Protein AF-A0A2L2Z044-F1 (afdb_monomer_lite)

Radius of gyration: 28.31 Å; chains: 1; bounding box: 72×29×63 Å

Foldseek 3Di:
DLVVVCVVCPPNDDDDPLVPDPDDPVCSPDDDDQDDPHDGPVVQDDPCNVVVVVVVVVVVVVCVVVCVVPPPPPCPDVVNVVVVD

Sequence (85 aa):
LERDLEEELGYDYILDLKKNNVIEDDQKYDFIPELWEGYNVADYIDSDIIEILNMLEVEEGLRDSAGYYDDSDSDDDENTRNIRD

Secondary structure (DSSP, 8-state):
-HHHHHHHHGGG----SSTT--S-TTTTTPPPP-EETTEEGGGG--TTHHHHHHHHHHHHHHHHHTTTTS-------HHHHTT--

InterPro domains:
  IPR012973 NOG, C-terminal [PF08155] (1-49)

Organism: Parasteatoda tepidariorum (NCBI:txid114398)

Structure (mmCIF, N/CA/C/O backbone):
data_AF-A0A2L2Z044-F1
#
_entry.id   AF-A0A2L2Z044-F1
#
loop_
_atom_site.group_PDB
_atom_site.id
_atom_site.type_symbol
_atom_site.label_atom_id
_atom_site.label_alt_id
_atom_site.label_comp_id
_atom_site.label_asym_id
_atom_site.label_entity_id
_atom_site.label_seq_id
_atom_site.pdbx_PDB_ins_code
_atom_site.Cartn_x
_atom_site.Cartn_y
_atom_site.Cartn_z
_atom_site.occupancy
_atom_site.B_iso_or_equiv
_atom_site.auth_seq_id
_atom_site.auth_comp_id
_atom_site.auth_asym_id
_atom_site.auth_atom_id
_atom_site.pdbx_PDB_model_num
ATOM 1 N N . LEU A 1 1 ? -27.197 -1.371 21.800 1.00 82.00 1 LEU A N 1
ATOM 2 C CA . LEU A 1 1 ? -26.102 -2.358 21.767 1.00 82.00 1 LEU A CA 1
ATOM 3 C C . LEU A 1 1 ? -24.744 -1.694 21.949 1.00 82.00 1 LEU A C 1
ATOM 5 O O . LEU A 1 1 ? -24.132 -1.952 22.967 1.00 82.00 1 LEU A O 1
ATOM 9 N N . GLU A 1 2 ? -24.280 -0.820 21.043 1.00 83.75 2 GLU A N 1
ATOM 10 C CA . GLU A 1 2 ? -22.983 -0.133 21.252 1.00 83.75 2 GLU A CA 1
ATOM 11 C C . GLU A 1 2 ? -22.997 0.831 22.437 1.00 83.75 2 GLU A C 1
ATOM 13 O O . GLU A 1 2 ? -22.085 0.788 23.246 1.00 83.75 2 GLU A O 1
ATOM 18 N N . ARG A 1 3 ? -24.077 1.603 22.610 1.00 86.19 3 ARG A N 1
ATOM 19 C CA . ARG A 1 3 ? -24.264 2.439 23.807 1.00 86.19 3 ARG A CA 1
ATOM 20 C C . ARG A 1 3 ? -24.236 1.624 25.106 1.00 86.19 3 ARG A C 1
ATOM 22 O O . ARG A 1 3 ? -23.684 2.069 26.097 1.00 86.19 3 ARG A O 1
ATOM 29 N N . ASP A 1 4 ? -24.827 0.432 25.095 1.00 91.38 4 ASP A N 1
ATOM 30 C CA . ASP A 1 4 ? -24.892 -0.413 26.293 1.00 91.38 4 ASP A CA 1
ATOM 31 C C . ASP A 1 4 ? -23.507 -1.022 26.604 1.00 91.38 4 ASP A C 1
ATOM 33 O O . ASP A 1 4 ? -23.123 -1.120 27.763 1.00 91.38 4 ASP A O 1
ATOM 37 N N . LEU A 1 5 ? -22.727 -1.363 25.567 1.00 87.38 5 LEU A N 1
ATOM 38 C CA . LEU A 1 5 ? -21.326 -1.795 25.686 1.00 87.38 5 LEU A CA 1
ATOM 39 C C . LEU A 1 5 ? -20.405 -0.670 26.176 1.00 87.38 5 LEU A C 1
ATOM 41 O O . LEU A 1 5 ? -19.510 -0.921 26.975 1.00 87.38 5 LEU A O 1
ATOM 45 N N . GLU A 1 6 ? -20.615 0.558 25.703 1.00 89.81 6 GLU A N 1
ATOM 46 C CA . GLU A 1 6 ? -19.900 1.747 26.173 1.00 89.81 6 GLU A CA 1
ATOM 47 C C . GLU A 1 6 ? -20.178 2.005 27.662 1.00 89.81 6 GLU A C 1
ATOM 49 O O . GLU A 1 6 ? -19.246 2.235 28.429 1.00 89.81 6 GLU A O 1
ATOM 54 N N . GLU A 1 7 ? -21.440 1.908 28.093 1.00 92.12 7 GLU A N 1
ATOM 55 C CA . GLU A 1 7 ? -21.827 2.049 29.503 1.00 92.12 7 GLU A CA 1
ATOM 56 C C . GLU A 1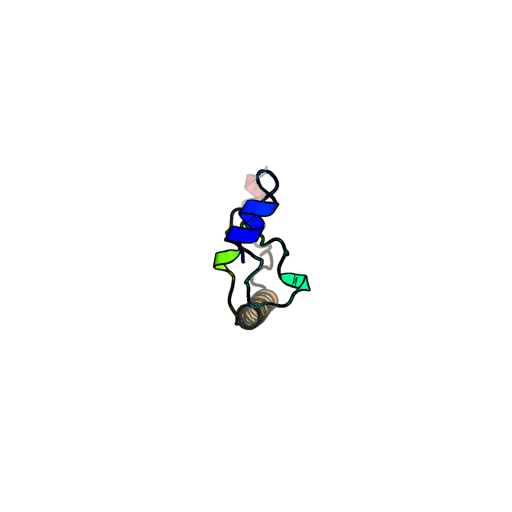 7 ? -21.234 0.940 30.396 1.00 92.12 7 GLU A C 1
ATOM 58 O O . GLU A 1 7 ? -20.878 1.211 31.543 1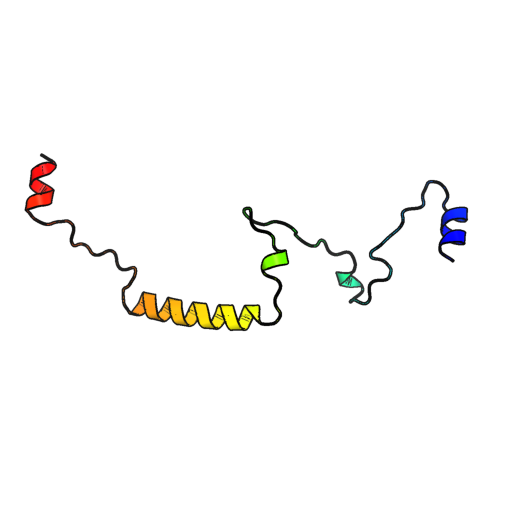.00 92.12 7 GLU A O 1
ATOM 63 N N . GLU A 1 8 ? -21.099 -0.290 29.883 1.00 92.06 8 GLU A N 1
ATOM 64 C CA . GLU A 1 8 ? -20.504 -1.426 30.603 1.00 92.06 8 GLU A CA 1
ATOM 65 C C . GLU A 1 8 ? -18.974 -1.324 30.720 1.00 92.06 8 GLU A C 1
ATOM 67 O O . GLU A 1 8 ? -18.418 -1.552 31.796 1.00 92.06 8 GLU A O 1
ATOM 72 N N . LEU A 1 9 ? -18.288 -0.977 29.626 1.00 90.62 9 LEU A N 1
ATOM 73 C CA . LEU A 1 9 ? -16.823 -0.904 29.559 1.00 90.62 9 LEU A CA 1
ATOM 74 C C . LEU A 1 9 ? -16.269 0.419 30.110 1.00 90.62 9 LEU A C 1
ATOM 76 O O . LEU A 1 9 ? -15.115 0.477 30.540 1.00 90.62 9 LEU A O 1
ATOM 80 N N . GLY A 1 10 ? -17.074 1.484 30.119 1.00 91.56 10 GLY A N 1
ATOM 81 C CA . GLY A 1 10 ? -16.704 2.793 30.645 1.00 91.56 10 GLY A CA 1
ATOM 82 C C . GLY A 1 10 ? -15.399 3.315 30.040 1.00 91.56 10 GLY A C 1
ATOM 83 O O . GLY A 1 10 ? -15.323 3.608 28.851 1.00 91.56 10 GLY A O 1
ATOM 84 N N . TYR A 1 11 ? -14.359 3.436 30.869 1.00 87.44 11 TYR A N 1
ATOM 85 C CA . TYR A 1 11 ? -13.051 3.958 30.456 1.00 87.44 11 TYR A CA 1
ATOM 86 C C . TYR A 1 11 ? -12.253 3.026 29.533 1.00 87.44 11 TYR A C 1
ATOM 88 O O . TYR A 1 11 ? -11.364 3.508 28.836 1.00 87.44 11 TYR A O 1
ATOM 96 N N . ASP A 1 12 ? -12.562 1.728 29.515 1.00 92.50 12 ASP A N 1
ATOM 97 C CA . ASP A 1 12 ? -11.867 0.738 28.680 1.00 92.50 12 ASP A CA 1
ATOM 98 C C . ASP A 1 12 ? -12.495 0.610 27.280 1.00 92.50 12 ASP A C 1
ATOM 100 O O . ASP A 1 12 ? -12.040 -0.178 26.447 1.00 92.50 12 ASP A O 1
ATOM 104 N N . TYR A 1 13 ? -13.551 1.379 26.998 1.00 91.50 13 TYR A N 1
ATOM 105 C CA . TYR A 1 13 ? -14.215 1.360 25.704 1.00 91.50 13 TYR A CA 1
ATOM 106 C C . TYR A 1 13 ? -13.369 2.045 24.621 1.00 91.50 13 TYR A C 1
ATOM 108 O O . TYR A 1 13 ? -13.031 3.226 24.718 1.00 91.50 13 TYR A O 1
ATOM 116 N N . ILE A 1 14 ? -13.085 1.312 23.542 1.00 90.44 14 ILE A N 1
ATOM 117 C CA . ILE A 1 14 ? -12.464 1.836 22.322 1.00 90.44 14 ILE A CA 1
ATOM 118 C C . ILE A 1 14 ? -13.416 1.568 21.160 1.00 90.44 14 ILE A C 1
ATOM 120 O O . ILE A 1 14 ? -13.772 0.421 20.885 1.00 90.44 14 ILE A O 1
ATOM 124 N N . LEU A 1 15 ? -13.818 2.633 20.467 1.00 89.94 15 LEU A N 1
ATOM 125 C CA . LEU A 1 15 ? -14.645 2.530 19.271 1.00 89.94 15 LEU A CA 1
ATOM 126 C C . LEU A 1 15 ? -13.835 1.911 18.124 1.00 89.94 15 LEU A C 1
ATOM 128 O O . LEU A 1 15 ? -12.906 2.528 17.602 1.00 89.94 15 LEU A O 1
ATOM 132 N N . ASP A 1 16 ? -14.221 0.709 17.707 1.00 91.44 16 ASP A N 1
ATOM 133 C CA . ASP A 1 16 ? -13.640 0.030 16.551 1.00 91.44 16 ASP A CA 1
ATOM 134 C C . ASP A 1 16 ? -14.428 0.358 15.274 1.00 91.44 16 ASP A C 1
ATOM 136 O O . ASP A 1 16 ? -15.507 -0.182 15.024 1.00 91.44 16 ASP A O 1
ATOM 140 N N . LEU A 1 17 ? -13.863 1.235 14.441 1.00 90.44 17 LEU A N 1
ATOM 141 C CA . LEU A 1 17 ? -14.443 1.616 13.151 1.00 90.44 17 LEU A CA 1
ATOM 142 C C . LEU A 1 17 ? -14.378 0.489 12.107 1.00 90.44 17 LEU A C 1
ATOM 144 O O . LEU A 1 17 ? -15.163 0.496 11.162 1.00 90.44 17 LEU A O 1
ATOM 148 N N . LYS A 1 18 ? -13.463 -0.480 12.260 1.00 89.12 18 LYS A N 1
ATOM 149 C CA . LYS A 1 18 ? -13.274 -1.587 11.309 1.00 89.12 18 LYS A CA 1
ATOM 150 C C . LYS A 1 18 ? -14.276 -2.724 11.537 1.00 89.12 18 LYS A C 1
ATOM 152 O O . LYS A 1 18 ? -14.599 -3.459 10.602 1.00 89.12 18 LYS A O 1
ATOM 157 N N . LYS A 1 19 ? -14.823 -2.842 12.753 1.00 86.88 19 LYS A N 1
ATOM 158 C CA . LYS A 1 19 ? -15.733 -3.913 13.205 1.00 86.88 19 LYS A CA 1
ATOM 159 C C . LYS A 1 19 ? -16.874 -4.238 12.239 1.00 86.88 19 LYS A C 1
ATOM 161 O O . LYS A 1 19 ? -17.199 -5.410 12.052 1.00 86.88 19 LYS A O 1
ATOM 166 N N . ASN A 1 20 ? -17.474 -3.225 11.617 1.00 87.69 20 ASN A N 1
ATOM 167 C CA . ASN A 1 20 ? -18.675 -3.378 10.788 1.00 87.69 20 ASN A CA 1
ATOM 168 C C . ASN A 1 20 ? -18.383 -3.440 9.277 1.00 87.69 20 ASN A C 1
ATOM 170 O O . ASN A 1 20 ? -19.320 -3.446 8.479 1.00 87.69 20 ASN A O 1
ATOM 174 N N . ASN A 1 21 ? -17.112 -3.512 8.869 1.00 90.00 21 ASN A N 1
ATOM 175 C CA . ASN A 1 21 ? -16.751 -3.674 7.461 1.00 90.00 21 ASN A CA 1
ATOM 176 C C . ASN A 1 21 ? -17.240 -5.028 6.917 1.00 90.00 21 ASN A C 1
ATOM 178 O O . ASN A 1 21 ? -17.167 -6.049 7.610 1.00 90.00 21 ASN A O 1
ATOM 182 N N . VAL A 1 22 ? -17.726 -5.029 5.672 1.00 93.75 22 VAL A N 1
ATOM 183 C CA . VAL A 1 22 ? -18.198 -6.226 4.954 1.00 93.75 22 VAL A CA 1
ATOM 184 C C . VAL A 1 22 ? -17.061 -6.757 4.078 1.00 93.75 22 VAL A C 1
ATOM 186 O O . VAL A 1 22 ? -17.043 -6.547 2.870 1.00 93.75 22 VAL A O 1
ATOM 189 N N . ILE A 1 23 ? -16.082 -7.376 4.728 1.00 92.56 23 ILE A N 1
ATOM 190 C CA . ILE A 1 23 ? -14.885 -8.000 4.146 1.00 92.56 23 ILE A CA 1
ATOM 191 C C . ILE A 1 23 ? -14.595 -9.300 4.905 1.00 92.56 23 ILE A C 1
ATOM 193 O O . ILE A 1 23 ? -15.213 -9.540 5.948 1.00 92.56 23 ILE A O 1
ATOM 197 N N . GLU A 1 24 ? -13.685 -10.125 4.391 1.00 92.12 24 GLU A N 1
ATOM 198 C CA . GLU A 1 24 ? -13.260 -11.353 5.069 1.00 92.12 24 GLU A CA 1
ATOM 199 C C . GLU A 1 24 ? -12.695 -11.046 6.469 1.00 92.12 24 GLU A C 1
ATOM 201 O O . GLU A 1 24 ? -12.069 -10.006 6.702 1.00 92.12 24 GLU A O 1
ATOM 206 N N . ASP A 1 25 ? -12.986 -11.924 7.432 1.00 86.50 25 ASP A N 1
ATOM 207 C CA . ASP A 1 25 ? -12.728 -11.660 8.856 1.00 86.50 25 ASP A CA 1
ATOM 208 C C . ASP A 1 25 ? -11.228 -11.623 9.183 1.00 86.50 25 ASP A C 1
ATOM 210 O O . ASP A 1 25 ? -10.795 -10.862 10.047 1.00 86.50 25 ASP A O 1
ATOM 214 N N . ASP A 1 26 ? -10.427 -12.389 8.441 1.00 91.88 26 ASP A N 1
ATOM 215 C CA . ASP A 1 26 ? -8.968 -12.411 8.545 1.00 91.88 26 ASP A CA 1
ATOM 216 C C . ASP A 1 26 ? -8.330 -11.091 8.091 1.00 91.88 26 ASP A C 1
ATOM 218 O O . ASP A 1 26 ? -7.366 -10.640 8.703 1.00 91.88 26 ASP A O 1
ATOM 222 N N . GLN A 1 27 ? -8.911 -10.438 7.085 1.00 91.31 27 GLN A N 1
ATOM 223 C CA . GLN A 1 27 ? -8.411 -9.187 6.510 1.00 91.31 27 GLN A CA 1
ATOM 224 C C . GLN A 1 27 ? -8.927 -7.937 7.227 1.00 91.31 27 GLN A C 1
ATOM 226 O O . GLN A 1 27 ? -8.413 -6.834 7.030 1.00 91.31 27 GLN A O 1
ATOM 231 N N . LYS A 1 28 ? -9.958 -8.067 8.071 1.00 92.38 28 LYS A N 1
ATOM 232 C CA . LYS A 1 28 ? -10.650 -6.914 8.665 1.00 92.38 28 LYS A CA 1
ATOM 233 C C . LYS A 1 28 ? -9.729 -5.996 9.461 1.00 92.38 28 LYS A C 1
ATOM 235 O O . LYS A 1 28 ? -9.934 -4.780 9.476 1.00 92.38 28 LYS A O 1
ATOM 240 N N . TYR A 1 29 ? -8.720 -6.569 10.105 1.00 94.12 29 TYR A N 1
ATOM 241 C CA . TYR A 1 29 ? -7.787 -5.849 10.963 1.00 94.12 29 TYR A CA 1
ATOM 242 C C . TYR A 1 29 ? -6.420 -5.607 10.327 1.00 94.12 29 TYR A C 1
ATOM 244 O O . TYR A 1 29 ? -5.568 -5.003 10.982 1.00 94.12 29 TYR A O 1
ATOM 252 N N . ASP A 1 30 ? -6.240 -5.971 9.055 1.00 94.12 30 ASP A N 1
ATOM 253 C CA . ASP A 1 30 ? -4.986 -5.758 8.344 1.00 94.12 30 ASP A CA 1
ATOM 254 C C . ASP A 1 30 ? -4.605 -4.271 8.287 1.00 94.12 30 ASP A C 1
ATOM 256 O O . ASP A 1 30 ? -5.439 -3.347 8.332 1.00 94.12 30 ASP A O 1
ATOM 260 N N . PHE A 1 31 ? -3.292 -4.042 8.244 1.00 93.56 31 PHE A N 1
ATOM 261 C CA . PHE A 1 31 ? -2.715 -2.715 8.097 1.00 93.56 31 PHE A CA 1
ATOM 262 C C . PHE A 1 31 ? -2.699 -2.330 6.620 1.00 93.56 31 PHE A C 1
ATOM 264 O O . PHE A 1 31 ? -2.079 -3.007 5.804 1.00 93.56 31 PHE A O 1
ATOM 271 N N . ILE A 1 32 ? -3.357 -1.218 6.294 1.00 93.00 32 ILE A N 1
ATOM 272 C CA . ILE A 1 32 ? -3.331 -0.641 4.951 1.00 93.00 32 ILE A CA 1
ATOM 273 C C . ILE A 1 32 ? -2.092 0.259 4.863 1.00 93.00 32 ILE A C 1
ATOM 275 O O . ILE A 1 32 ? -2.005 1.221 5.631 1.00 93.00 32 ILE A O 1
ATOM 279 N N . PRO A 1 33 ? -1.121 -0.031 3.981 1.00 95.31 33 PRO A N 1
ATOM 280 C CA . PRO A 1 33 ? 0.004 0.866 3.763 1.00 95.31 33 PRO A CA 1
ATOM 281 C C . PRO A 1 33 ? -0.465 2.127 3.025 1.00 95.31 33 PRO A C 1
ATOM 283 O O . PRO A 1 33 ? -1.166 2.039 2.021 1.00 95.31 33 PRO A O 1
ATOM 286 N N . GLU A 1 34 ? -0.066 3.302 3.514 1.00 94.50 34 GLU A N 1
ATOM 287 C CA . GLU A 1 34 ? -0.470 4.589 2.924 1.00 94.50 34 GLU A CA 1
ATOM 288 C C . GLU A 1 34 ? 0.592 5.165 1.977 1.00 94.50 34 GLU A C 1
ATOM 290 O O . GLU A 1 34 ? 0.254 5.689 0.916 1.00 94.50 34 GLU A O 1
ATOM 295 N N . LEU A 1 35 ? 1.875 5.041 2.332 1.00 96.19 35 LEU A N 1
ATOM 296 C CA . LEU A 1 35 ? 2.995 5.675 1.635 1.00 96.19 35 LEU A CA 1
ATOM 297 C C . LEU A 1 35 ? 4.116 4.668 1.356 1.00 96.19 35 LEU A C 1
ATOM 299 O O . LEU A 1 35 ? 4.477 3.883 2.235 1.00 96.19 35 LEU A O 1
ATOM 303 N N . TRP A 1 36 ? 4.721 4.757 0.172 1.00 96.00 36 TRP A N 1
ATOM 304 C CA . TRP A 1 36 ? 5.913 4.001 -0.210 1.00 96.00 36 TRP A CA 1
ATOM 305 C C . TRP A 1 36 ? 6.848 4.862 -1.077 1.00 96.00 36 TRP A C 1
ATOM 307 O O . TRP A 1 36 ? 6.417 5.421 -2.078 1.00 96.00 36 TRP A O 1
ATOM 317 N N . GLU A 1 37 ? 8.120 5.017 -0.672 1.00 95.62 37 GLU A N 1
ATOM 318 C CA . GLU A 1 37 ? 9.160 5.799 -1.382 1.00 95.62 37 GLU A CA 1
ATOM 319 C C . GLU A 1 37 ? 8.711 7.221 -1.786 1.00 95.62 37 GLU A C 1
ATOM 321 O O . GLU A 1 37 ? 9.117 7.761 -2.812 1.00 95.62 37 GLU A O 1
ATOM 326 N N . GLY A 1 38 ? 7.859 7.847 -0.968 1.00 95.62 38 GLY A N 1
ATOM 327 C CA . GLY A 1 38 ? 7.333 9.192 -1.223 1.00 95.62 38 GLY A CA 1
ATOM 328 C C . GLY A 1 38 ? 6.096 9.251 -2.127 1.00 95.62 38 GLY A C 1
ATOM 329 O O . GLY A 1 38 ? 5.620 10.350 -2.403 1.00 95.62 38 GLY A O 1
ATOM 330 N N . TYR A 1 39 ? 5.547 8.106 -2.535 1.00 96.44 39 TYR A N 1
ATOM 331 C CA . TYR A 1 39 ? 4.314 7.994 -3.317 1.00 96.44 39 TYR A CA 1
ATOM 332 C C . TYR A 1 39 ? 3.177 7.404 -2.481 1.00 96.44 39 TYR A C 1
ATOM 334 O O . TYR A 1 39 ? 3.410 6.548 -1.624 1.00 96.44 39 TYR A O 1
A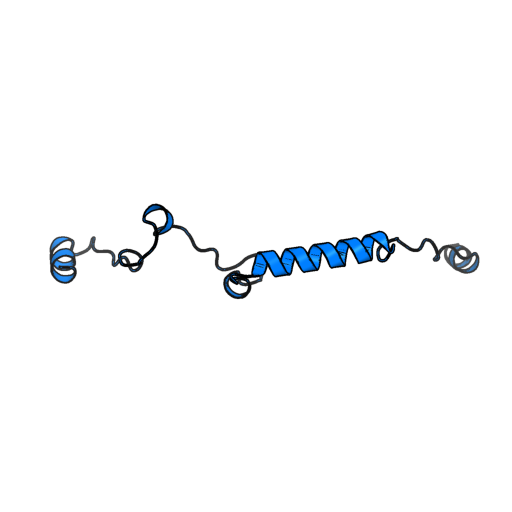TOM 342 N N . ASN A 1 40 ? 1.939 7.839 -2.731 1.00 96.50 40 ASN A N 1
ATOM 343 C CA . ASN A 1 40 ? 0.778 7.272 -2.048 1.00 96.50 40 ASN A CA 1
ATOM 344 C C . ASN A 1 40 ? 0.393 5.945 -2.696 1.00 96.50 40 ASN A C 1
ATOM 346 O O . ASN A 1 40 ? 0.219 5.870 -3.91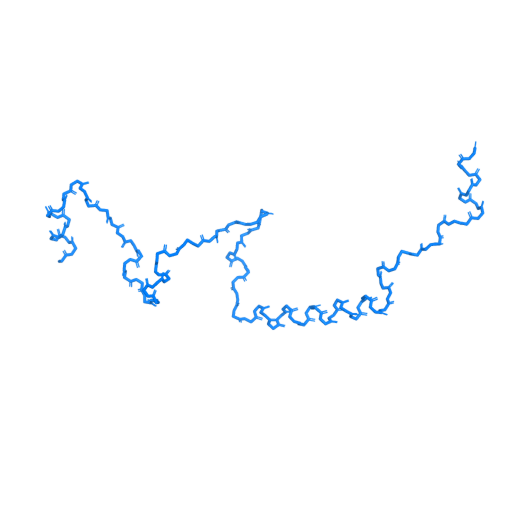0 1.00 96.50 40 ASN A O 1
ATOM 350 N N . VAL A 1 41 ? 0.175 4.917 -1.882 1.00 96.50 41 VAL A N 1
ATOM 351 C CA . VAL A 1 41 ? -0.265 3.604 -2.373 1.00 96.50 41 VAL A CA 1
ATOM 352 C C . VAL A 1 41 ? -1.680 3.684 -2.955 1.00 96.50 41 VAL A C 1
ATOM 354 O O . VAL A 1 41 ? -1.970 3.032 -3.953 1.00 96.50 41 VAL A O 1
ATOM 357 N N . ALA A 1 42 ? -2.540 4.533 -2.382 1.00 96.31 42 ALA A N 1
ATOM 358 C CA . ALA A 1 42 ? -3.926 4.712 -2.816 1.00 96.31 42 ALA A CA 1
ATOM 359 C C . ALA A 1 42 ? -4.069 5.162 -4.282 1.00 96.31 42 ALA A C 1
ATOM 361 O O . ALA A 1 42 ? -5.062 4.819 -4.920 1.00 96.31 42 ALA A O 1
ATOM 362 N N . ASP A 1 43 ? -3.076 5.878 -4.819 1.00 95.75 43 ASP A N 1
ATOM 363 C CA . ASP A 1 43 ? -3.092 6.380 -6.200 1.00 95.75 43 ASP A CA 1
ATOM 364 C C . ASP A 1 43 ? -2.903 5.257 -7.239 1.00 95.75 43 ASP A C 1
ATOM 366 O O . ASP A 1 43 ? -3.206 5.446 -8.414 1.00 95.75 43 ASP A O 1
ATOM 370 N N . TYR A 1 44 ? -2.436 4.081 -6.806 1.00 95.06 44 TYR A N 1
ATOM 371 C CA . TYR A 1 44 ? -2.164 2.915 -7.651 1.00 95.06 44 TYR A CA 1
ATOM 372 C C . TYR A 1 44 ? -3.142 1.752 -7.398 1.00 95.06 44 TYR A C 1
ATOM 374 O O . TYR A 1 44 ? -2.883 0.626 -7.815 1.00 95.06 44 TYR A O 1
ATOM 382 N N . ILE A 1 45 ? -4.260 1.976 -6.700 1.00 95.00 45 ILE A N 1
ATOM 383 C CA . ILE A 1 45 ? -5.267 0.928 -6.470 1.00 95.00 45 ILE A CA 1
ATOM 384 C C . ILE A 1 45 ? -6.251 0.905 -7.646 1.00 95.00 45 ILE A C 1
ATOM 386 O O . ILE A 1 45 ? -7.163 1.726 -7.714 1.00 95.00 45 ILE A O 1
ATOM 390 N N . ASP A 1 46 ? -6.085 -0.068 -8.543 1.00 96.19 46 ASP A N 1
ATOM 391 C CA . ASP A 1 46 ? -6.955 -0.304 -9.701 1.00 96.19 46 ASP A CA 1
ATOM 392 C C . ASP A 1 46 ? -7.171 -1.818 -9.901 1.00 96.19 46 ASP A C 1
ATOM 394 O O . ASP A 1 46 ? -6.254 -2.610 -9.671 1.00 96.19 46 ASP A O 1
ATOM 398 N N . SER A 1 47 ? -8.374 -2.239 -10.312 1.00 96.69 47 SER A N 1
ATOM 399 C CA . SER A 1 47 ? -8.665 -3.649 -10.616 1.00 96.69 47 SER A CA 1
ATOM 400 C C . SER A 1 47 ? -7.863 -4.166 -11.807 1.00 96.69 47 SER A C 1
ATOM 402 O O . SER A 1 47 ? -7.533 -5.352 -11.852 1.00 96.69 47 SER A O 1
ATOM 404 N N . ASP A 1 48 ? -7.517 -3.274 -12.733 1.00 96.44 48 ASP A N 1
ATOM 405 C CA . ASP A 1 48 ? -6.914 -3.621 -14.017 1.00 96.44 48 ASP A CA 1
ATOM 406 C C . ASP A 1 48 ? -5.389 -3.396 -14.006 1.00 96.44 48 ASP A C 1
ATOM 408 O O . ASP A 1 48 ? -4.713 -3.574 -15.021 1.00 96.44 48 ASP A O 1
ATOM 412 N N . ILE A 1 49 ? -4.807 -3.055 -12.845 1.00 96.25 49 ILE A N 1
ATOM 413 C CA . ILE A 1 49 ? -3.379 -2.722 -12.706 1.00 96.25 49 ILE A CA 1
ATOM 414 C C . ILE A 1 49 ? -2.450 -3.827 -13.218 1.00 96.25 49 ILE A C 1
ATOM 416 O O . ILE A 1 49 ? -1.409 -3.536 -13.800 1.00 96.25 49 ILE A O 1
ATOM 420 N N . ILE A 1 50 ? -2.838 -5.094 -13.053 1.00 96.00 50 ILE A N 1
ATOM 421 C CA . ILE A 1 50 ? -2.055 -6.240 -13.528 1.00 96.00 50 ILE A CA 1
ATOM 422 C C . ILE A 1 50 ? -2.056 -6.319 -15.057 1.00 96.00 50 ILE A C 1
ATOM 424 O O . ILE A 1 50 ? -1.035 -6.645 -15.656 1.00 96.00 50 ILE A O 1
ATOM 428 N N . GLU A 1 51 ? -3.176 -6.012 -15.712 1.00 96.94 51 GLU A N 1
ATOM 429 C CA . GLU A 1 51 ? -3.242 -5.989 -17.175 1.00 96.94 51 GLU A CA 1
ATOM 430 C C . GLU A 1 51 ? -2.395 -4.846 -17.739 1.00 96.94 51 GLU A C 1
ATOM 432 O O . GLU A 1 51 ? -1.607 -5.059 -18.662 1.00 96.94 51 GLU A O 1
ATOM 437 N N . ILE A 1 52 ? -2.496 -3.659 -17.134 1.00 95.94 52 ILE A N 1
ATOM 438 C CA . ILE A 1 52 ? -1.677 -2.497 -17.495 1.00 95.94 52 ILE A CA 1
ATOM 439 C C . ILE A 1 52 ? -0.190 -2.815 -17.310 1.00 95.94 52 ILE A C 1
ATOM 441 O O . ILE A 1 52 ? 0.603 -2.544 -18.212 1.00 95.94 52 ILE A O 1
ATOM 445 N N . LEU A 1 53 ? 0.184 -3.441 -16.191 1.00 97.06 53 LEU A N 1
ATOM 446 C CA . LEU A 1 53 ? 1.560 -3.853 -15.923 1.00 97.06 53 LEU A CA 1
ATOM 447 C C . LEU A 1 53 ? 2.073 -4.837 -16.983 1.00 97.06 53 LEU A C 1
ATOM 449 O O . LEU A 1 53 ? 3.138 -4.615 -17.548 1.00 97.06 53 LEU A O 1
ATOM 453 N N . ASN A 1 54 ? 1.292 -5.863 -17.328 1.00 96.88 54 ASN A N 1
ATOM 454 C CA . ASN A 1 54 ? 1.680 -6.832 -18.356 1.00 96.88 54 ASN A CA 1
ATOM 455 C C . ASN A 1 54 ? 1.899 -6.172 -19.729 1.00 96.88 54 ASN A C 1
ATOM 457 O O . ASN A 1 54 ? 2.825 -6.534 -20.453 1.00 96.88 54 ASN A O 1
ATOM 461 N N . MET A 1 55 ? 1.052 -5.209 -20.113 1.00 97.31 55 MET A N 1
ATOM 462 C CA . MET A 1 55 ? 1.239 -4.463 -21.363 1.00 97.31 55 MET A CA 1
ATOM 463 C C . MET A 1 55 ? 2.529 -3.635 -21.342 1.00 97.31 55 MET A C 1
ATOM 465 O O . MET A 1 55 ? 3.247 -3.610 -22.343 1.00 97.31 55 MET A O 1
ATOM 469 N N . LEU A 1 56 ? 2.830 -2.994 -20.209 1.00 96.75 56 LEU A N 1
ATOM 470 C CA . LEU A 1 56 ? 4.055 -2.217 -20.026 1.00 96.75 56 LEU A CA 1
ATOM 471 C C . LEU A 1 56 ? 5.305 -3.101 -20.103 1.00 96.75 56 LEU A C 1
ATOM 473 O O . LEU A 1 56 ? 6.246 -2.736 -20.799 1.00 96.75 56 LEU A O 1
ATOM 477 N N . GL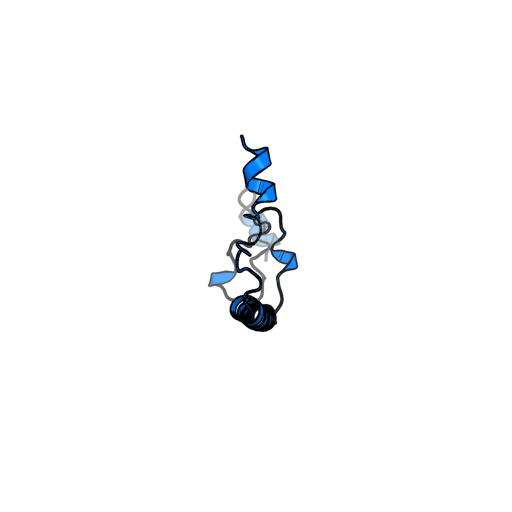U A 1 57 ? 5.296 -4.282 -19.482 1.00 96.56 57 GLU A N 1
ATOM 478 C CA . GLU A 1 57 ? 6.417 -5.231 -19.543 1.00 96.56 57 GLU A CA 1
ATOM 479 C C . GLU A 1 57 ? 6.683 -5.730 -20.974 1.00 96.56 57 GLU A C 1
ATOM 481 O O . GLU A 1 57 ? 7.834 -5.869 -21.391 1.00 96.56 57 GLU A O 1
ATOM 486 N N . VAL A 1 58 ? 5.631 -5.969 -21.768 1.00 97.19 58 VAL A N 1
ATOM 487 C CA . VAL A 1 58 ? 5.785 -6.333 -23.188 1.00 97.19 58 VAL A CA 1
ATOM 488 C C . VAL A 1 58 ? 6.413 -5.186 -23.979 1.00 97.19 58 VAL A C 1
ATOM 490 O O . VAL A 1 58 ? 7.297 -5.421 -24.804 1.00 97.19 58 VAL A O 1
ATOM 493 N N . GLU A 1 59 ? 5.970 -3.950 -23.744 1.00 96.31 59 GLU A N 1
ATOM 494 C CA . GLU A 1 59 ? 6.553 -2.774 -24.389 1.00 96.31 59 GLU A CA 1
ATOM 495 C C . GLU A 1 59 ? 8.024 -2.581 -23.995 1.00 96.31 59 GLU A C 1
ATOM 497 O O . GLU A 1 59 ? 8.861 -2.312 -24.859 1.00 96.31 59 GLU A O 1
ATOM 502 N N . GLU A 1 60 ? 8.355 -2.763 -22.718 1.00 95.31 60 GLU A N 1
ATOM 503 C CA . GLU A 1 60 ? 9.724 -2.694 -22.210 1.00 95.31 60 GLU A CA 1
ATOM 504 C C . GLU A 1 60 ? 10.613 -3.756 -22.868 1.00 95.31 60 GLU A C 1
ATOM 506 O O . GLU A 1 60 ? 11.640 -3.415 -23.450 1.00 95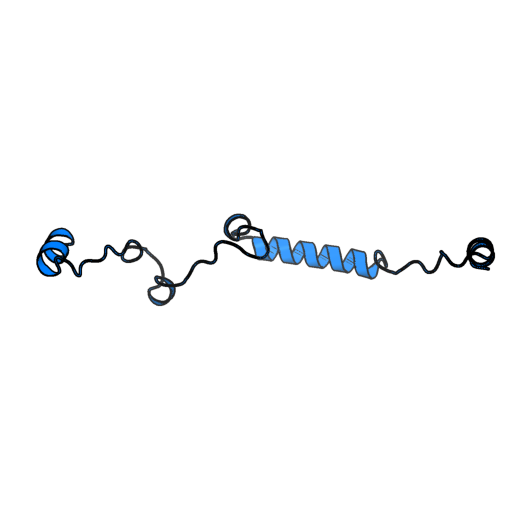.31 60 GLU A O 1
ATOM 511 N N . GLY A 1 61 ? 10.161 -5.012 -22.941 1.00 94.31 61 GLY A N 1
ATOM 512 C CA . GLY A 1 61 ? 10.904 -6.076 -23.620 1.00 94.31 61 GLY A CA 1
ATOM 513 C C . GLY A 1 61 ? 11.128 -5.819 -25.118 1.00 94.31 61 GLY A C 1
ATOM 514 O O . GLY A 1 61 ? 12.159 -6.215 -25.671 1.00 94.31 61 GLY A O 1
ATOM 515 N N . LEU A 1 62 ? 10.205 -5.127 -25.799 1.00 95.81 62 LEU A N 1
ATOM 516 C CA . LEU A 1 62 ? 10.399 -4.686 -27.188 1.00 95.81 62 LEU A CA 1
ATOM 517 C C . LEU A 1 62 ? 11.462 -3.585 -27.302 1.00 95.81 62 LEU A C 1
ATOM 519 O O . LEU A 1 62 ? 12.228 -3.584 -28.264 1.00 95.81 62 LEU A O 1
ATOM 523 N N . ARG A 1 63 ? 11.525 -2.661 -26.337 1.00 93.38 63 ARG A N 1
ATOM 524 C CA . ARG A 1 63 ? 12.553 -1.607 -26.289 1.00 93.38 63 ARG A CA 1
ATOM 525 C C . ARG A 1 63 ? 13.933 -2.198 -26.009 1.00 93.38 63 ARG A C 1
ATOM 527 O O . ARG A 1 63 ? 14.883 -1.862 -26.714 1.00 93.38 63 ARG A O 1
ATOM 534 N N . ASP A 1 64 ? 14.018 -3.128 -25.064 1.00 92.81 64 ASP A N 1
ATOM 535 C CA . ASP A 1 64 ? 15.250 -3.847 -24.733 1.00 92.81 64 ASP A CA 1
ATOM 536 C C . ASP A 1 64 ? 15.772 -4.637 -25.932 1.00 92.81 64 ASP A C 1
ATOM 538 O O . ASP A 1 64 ? 16.926 -4.501 -26.325 1.00 92.81 64 ASP A O 1
ATOM 542 N N . SER A 1 65 ? 14.908 -5.434 -26.570 1.00 93.31 65 SER A N 1
ATOM 543 C CA . SER A 1 65 ? 15.295 -6.247 -27.733 1.00 93.31 65 SER A CA 1
ATOM 544 C C . SER A 1 65 ? 15.626 -5.419 -28.976 1.00 93.31 65 SER A C 1
ATOM 546 O O . SER A 1 65 ? 16.363 -5.889 -29.844 1.00 93.31 65 SER A O 1
ATOM 548 N N . ALA A 1 66 ? 15.128 -4.184 -29.058 1.00 92.06 66 ALA A N 1
ATOM 549 C CA . ALA A 1 66 ? 15.547 -3.209 -30.058 1.00 92.06 66 ALA A CA 1
ATOM 550 C C . ALA A 1 66 ? 16.906 -2.549 -29.741 1.00 92.06 66 ALA A C 1
ATOM 552 O O . ALA A 1 66 ? 17.364 -1.733 -30.541 1.00 92.06 66 ALA A O 1
ATOM 553 N N . GLY A 1 67 ? 17.542 -2.882 -28.610 1.00 88.50 67 GLY A N 1
ATOM 554 C CA . GLY A 1 67 ? 18.818 -2.309 -28.174 1.00 88.50 67 GLY A CA 1
ATOM 555 C C . GLY A 1 67 ? 18.694 -0.863 -27.689 1.00 88.50 67 GLY A C 1
ATOM 556 O O . GLY A 1 67 ? 19.659 -0.111 -27.763 1.00 88.50 67 GLY A O 1
ATOM 557 N N . TYR A 1 68 ? 17.509 -0.428 -27.233 1.00 87.62 68 TYR A N 1
ATOM 558 C CA . TYR A 1 68 ? 17.271 0.969 -26.834 1.00 87.62 68 TYR A CA 1
ATOM 559 C C . TYR A 1 68 ? 18.141 1.417 -25.648 1.00 87.62 68 TYR A C 1
ATOM 561 O O . TYR A 1 68 ? 18.477 2.596 -25.549 1.00 87.62 68 TYR A O 1
ATOM 569 N N . TYR A 1 69 ? 18.503 0.484 -24.766 1.00 87.19 69 TYR A N 1
ATOM 570 C CA . TYR A 1 69 ? 19.370 0.736 -23.614 1.00 87.19 69 TYR A CA 1
ATOM 571 C C . TYR A 1 69 ? 20.791 0.192 -23.804 1.00 87.19 69 TYR A C 1
ATOM 573 O O . TYR A 1 69 ? 21.556 0.182 -22.842 1.00 87.19 69 TYR A O 1
ATOM 581 N N . ASP A 1 70 ? 21.152 -0.268 -25.008 1.00 88.62 70 ASP A N 1
ATOM 582 C CA . ASP A 1 70 ? 22.543 -0.612 -25.287 1.00 88.62 70 ASP A CA 1
ATOM 583 C C . ASP A 1 70 ? 23.365 0.680 -25.215 1.00 88.62 70 ASP A C 1
ATOM 585 O O . ASP A 1 70 ? 23.108 1.637 -25.953 1.00 88.62 70 ASP A O 1
ATOM 589 N N . ASP A 1 71 ? 24.351 0.717 -24.318 1.00 76.50 71 ASP A N 1
ATOM 590 C CA . ASP A 1 71 ? 25.305 1.819 -24.253 1.00 76.50 71 ASP A CA 1
ATOM 591 C C . ASP A 1 71 ? 26.007 1.911 -25.613 1.00 76.50 71 ASP A C 1
ATOM 593 O O . ASP A 1 71 ? 26.794 1.042 -25.999 1.00 76.50 71 ASP A O 1
ATOM 597 N N . SER A 1 72 ? 25.700 2.949 -26.393 1.00 66.12 72 SER A N 1
ATOM 598 C CA . SER A 1 72 ? 26.420 3.188 -27.634 1.00 66.12 72 SER A CA 1
ATOM 599 C C . SER A 1 72 ? 27.860 3.548 -27.270 1.00 66.12 72 SER A C 1
ATOM 601 O O . SER A 1 72 ? 28.124 4.684 -26.879 1.00 66.12 72 SER A O 1
ATOM 603 N N . ASP A 1 73 ? 28.789 2.605 -27.428 1.00 58.09 73 ASP A N 1
ATOM 604 C CA . ASP A 1 73 ? 30.251 2.776 -27.334 1.00 58.09 73 ASP A CA 1
ATOM 605 C C . ASP A 1 73 ? 30.802 3.719 -28.443 1.00 58.09 73 ASP A C 1
ATOM 607 O O . ASP A 1 73 ? 31.822 3.466 -29.081 1.00 58.09 73 ASP A O 1
ATOM 611 N N . SER A 1 74 ? 30.107 4.820 -28.739 1.00 56.38 74 SER A N 1
ATOM 612 C CA . SER A 1 74 ? 30.422 5.768 -29.812 1.00 56.38 74 SER A CA 1
ATOM 613 C C . SER A 1 74 ? 31.051 7.072 -29.303 1.00 56.38 74 SER A C 1
ATOM 615 O O . SER A 1 74 ? 31.134 8.034 -30.062 1.00 56.38 74 SER A O 1
ATOM 617 N N . ASP A 1 75 ? 31.516 7.120 -28.053 1.00 54.34 75 ASP A N 1
ATOM 618 C CA . ASP A 1 75 ? 32.204 8.296 -27.488 1.00 54.34 75 ASP A CA 1
ATOM 619 C C . ASP A 1 75 ? 33.739 8.178 -27.490 1.00 54.34 75 ASP A C 1
ATOM 621 O O . ASP A 1 75 ? 34.442 9.018 -26.920 1.00 54.34 75 ASP A O 1
ATOM 625 N N . ASP A 1 76 ? 34.288 7.171 -28.170 1.00 55.50 76 ASP A N 1
ATOM 626 C CA . ASP A 1 76 ? 35.735 6.957 -28.279 1.00 55.50 76 ASP A CA 1
ATOM 627 C C . ASP A 1 76 ? 36.253 7.287 -29.691 1.00 55.50 76 ASP A C 1
ATOM 629 O O . ASP A 1 76 ? 37.016 6.538 -30.313 1.00 55.50 76 ASP A O 1
ATOM 633 N N . ASP A 1 77 ? 35.814 8.435 -30.207 1.00 62.97 77 ASP A N 1
ATOM 634 C CA . ASP A 1 77 ? 36.354 9.027 -31.426 1.00 62.97 77 ASP A CA 1
ATOM 635 C C . ASP A 1 77 ? 37.779 9.554 -31.156 1.00 62.97 77 ASP A C 1
ATOM 637 O O . ASP A 1 77 ? 38.110 10.020 -30.065 1.00 62.97 77 ASP A O 1
ATOM 641 N N . GLU A 1 78 ? 38.674 9.504 -32.145 1.00 60.47 78 GLU A N 1
ATOM 642 C CA . GLU A 1 78 ? 40.090 9.899 -31.974 1.00 60.47 78 GLU A CA 1
ATOM 643 C C . GLU A 1 78 ? 40.248 11.349 -31.450 1.00 60.47 78 GLU A C 1
ATOM 645 O O . GLU A 1 78 ? 41.239 11.696 -30.806 1.00 60.47 78 GLU A O 1
ATOM 650 N N . ASN A 1 79 ? 39.226 12.187 -31.646 1.00 59.84 79 ASN A N 1
ATOM 651 C CA . ASN A 1 79 ? 39.158 13.552 -31.135 1.00 59.84 79 ASN A CA 1
ATOM 652 C C . ASN A 1 79 ? 38.877 13.639 -29.616 1.00 59.84 79 ASN A C 1
ATOM 654 O O . ASN A 1 79 ? 39.419 14.529 -28.964 1.00 59.84 79 ASN A O 1
ATOM 658 N N . THR A 1 80 ? 38.087 12.733 -29.019 1.00 64.19 80 THR A N 1
ATOM 659 C CA . THR A 1 80 ? 37.804 12.752 -27.566 1.00 64.19 80 THR A CA 1
ATOM 660 C C . THR A 1 80 ? 38.988 12.250 -26.737 1.00 64.19 80 THR A C 1
ATOM 662 O O . THR A 1 80 ? 39.191 12.727 -25.618 1.00 64.19 80 THR A O 1
ATOM 665 N N . ARG A 1 81 ? 39.833 11.366 -27.293 1.00 64.88 81 ARG A N 1
ATOM 666 C CA . ARG A 1 81 ? 41.060 10.889 -26.622 1.00 64.88 81 ARG A CA 1
ATOM 667 C C . ARG A 1 81 ? 42.136 11.976 -26.489 1.00 64.88 81 ARG A C 1
ATOM 669 O O . ARG A 1 81 ? 42.780 12.052 -25.452 1.00 64.88 81 ARG A O 1
ATOM 676 N N . ASN A 1 82 ? 42.270 12.864 -27.478 1.00 62.97 82 ASN A N 1
ATOM 677 C CA . ASN A 1 82 ? 43.297 13.919 -27.506 1.00 62.97 82 ASN A CA 1
ATOM 678 C C . ASN A 1 82 ? 43.075 15.080 -26.512 1.00 62.97 82 ASN A C 1
ATOM 680 O O . ASN A 1 82 ? 43.962 15.906 -26.343 1.00 62.97 82 ASN A O 1
ATOM 684 N N . ILE A 1 83 ? 41.902 15.182 -25.877 1.00 65.38 83 ILE A N 1
ATOM 685 C CA . ILE A 1 83 ? 41.582 16.260 -24.916 1.00 65.38 83 ILE A CA 1
ATOM 686 C C . ILE A 1 83 ? 41.889 15.821 -23.468 1.00 65.38 83 ILE A C 1
ATOM 688 O O . ILE A 1 83 ? 41.863 16.636 -22.546 1.00 65.38 83 ILE A O 1
ATOM 692 N N . ARG A 1 84 ? 42.148 14.523 -23.251 1.00 60.66 84 ARG A N 1
ATOM 693 C CA . ARG A 1 84 ? 42.430 13.936 -21.930 1.00 60.66 84 ARG A CA 1
ATOM 694 C C . ARG A 1 84 ? 43.927 13.887 -21.572 1.00 60.66 84 ARG A C 1
ATOM 696 O O . ARG A 1 84 ? 44.215 13.612 -20.408 1.00 60.66 84 ARG A O 1
ATOM 703 N N . ASP A 1 85 ? 44.822 14.179 -22.519 1.00 52.62 85 ASP A N 1
ATOM 704 C CA . ASP A 1 85 ? 46.272 14.381 -22.315 1.00 52.62 85 ASP A CA 1
ATOM 705 C C . ASP A 1 85 ? 46.620 15.878 -22.196 1.00 52.62 85 ASP A C 1
ATOM 707 O O . ASP A 1 85 ? 47.522 16.218 -21.392 1.00 52.62 85 ASP A O 1
#

pLDDT: mean 87.26, std 12.64, range [52.62, 97.31]